Protein AF-A0A4P6P850-F1 (afdb_monomer_lite)

Foldseek 3Di:
DDDDPCPQVPPDCPHPVVVVVVQKFAFDDDDCLVVLLVVLVVLLVVLVVCVVVDDPVVNVVSVVVNVQSVVSNVCSVVSMDGPDDDDPHDVVSVVVRVVRTDPDDPPVCVVVVVVVVVVVVVVVVVVVVVVPD

Structure (mmCIF, N/CA/C/O backbone):
data_AF-A0A4P6P850-F1
#
_entry.id   AF-A0A4P6P850-F1
#
loop_
_atom_site.group_PDB
_atom_site.id
_atom_site.type_symbol
_atom_site.label_atom_id
_atom_site.label_alt_id
_atom_site.label_comp_id
_atom_site.label_asym_id
_atom_site.label_entity_id
_atom_site.label_seq_id
_atom_site.pdbx_PDB_ins_code
_atom_site.Cartn_x
_atom_site.Cartn_y
_atom_site.Cartn_z
_atom_site.occupancy
_atom_site.B_iso_or_equiv
_atom_site.auth_seq_id
_atom_site.auth_comp_id
_atom_site.auth_asym_id
_atom_site.auth_atom_id
_atom_site.pdbx_PDB_model_num
ATOM 1 N N . MET A 1 1 ? -41.613 9.657 -7.428 1.00 42.00 1 MET A N 1
ATOM 2 C CA . MET A 1 1 ? -41.382 10.687 -6.391 1.00 42.00 1 MET A CA 1
ATOM 3 C C . MET A 1 1 ? -39.910 11.075 -6.442 1.00 42.00 1 MET A C 1
ATOM 5 O O . MET A 1 1 ? -39.084 10.175 -6.444 1.00 42.00 1 MET A O 1
ATOM 9 N N . ARG A 1 2 ? -39.574 12.365 -6.587 1.00 49.09 2 ARG A N 1
ATOM 10 C CA . ARG A 1 2 ? -38.185 12.845 -6.467 1.00 49.09 2 ARG A CA 1
ATOM 11 C C . ARG A 1 2 ? -37.871 12.958 -4.979 1.00 49.09 2 ARG A C 1
ATOM 13 O O . ARG A 1 2 ? -38.475 13.786 -4.307 1.00 49.09 2 ARG A O 1
ATOM 20 N N . GLU A 1 3 ? -36.984 12.112 -4.478 1.00 50.78 3 GLU A N 1
ATOM 21 C CA . GLU A 1 3 ? -36.457 12.254 -3.120 1.00 50.78 3 GLU A CA 1
ATOM 22 C C . GLU A 1 3 ? -35.664 13.563 -3.005 1.00 50.78 3 GLU A C 1
ATOM 24 O O . GLU A 1 3 ? -35.031 14.013 -3.968 1.00 50.78 3 GLU A O 1
ATOM 29 N N . PHE A 1 4 ? -35.728 14.213 -1.840 1.00 53.56 4 PHE A N 1
ATOM 30 C CA . PHE A 1 4 ? -35.000 15.456 -1.606 1.00 53.56 4 PHE A CA 1
ATOM 31 C C . PHE A 1 4 ? -33.492 15.181 -1.651 1.00 53.56 4 PHE A C 1
ATOM 33 O O . PHE A 1 4 ? -32.987 14.321 -0.933 1.00 53.56 4 PHE A O 1
ATOM 40 N N . LYS A 1 5 ? -32.764 15.962 -2.461 1.00 52.31 5 LYS A N 1
ATOM 41 C CA . LYS A 1 5 ? -31.316 15.829 -2.732 1.00 52.31 5 LYS A CA 1
ATOM 42 C C . LYS A 1 5 ? -30.429 15.794 -1.471 1.00 52.31 5 LYS A C 1
ATOM 44 O O . LYS A 1 5 ? -29.300 15.324 -1.546 1.00 52.31 5 LYS A O 1
ATOM 49 N N . TYR A 1 6 ? -30.960 16.236 -0.329 1.00 51.44 6 TYR A N 1
ATOM 50 C CA . TYR A 1 6 ? -30.240 16.429 0.932 1.00 51.44 6 TYR A CA 1
ATOM 51 C C . TYR A 1 6 ? -30.871 15.705 2.135 1.00 51.44 6 TYR A C 1
ATOM 53 O O . TYR A 1 6 ? -30.441 15.889 3.269 1.00 51.44 6 TYR A O 1
ATOM 61 N N . GLN A 1 7 ? -31.867 14.835 1.928 1.00 47.88 7 GLN A N 1
ATOM 62 C CA . GLN A 1 7 ? -32.496 14.093 3.036 1.00 47.88 7 GLN A CA 1
ATOM 63 C C . GLN A 1 7 ? -31.518 13.129 3.741 1.00 47.88 7 GLN A C 1
ATOM 65 O O . GLN A 1 7 ? -31.713 12.782 4.905 1.00 47.88 7 GLN A O 1
ATOM 70 N N . ASN A 1 8 ? -30.430 12.767 3.053 1.00 47.25 8 ASN A N 1
ATOM 71 C CA . ASN A 1 8 ? -29.363 11.890 3.536 1.00 47.25 8 ASN A CA 1
ATOM 72 C C . ASN A 1 8 ? -28.210 12.626 4.249 1.00 47.25 8 ASN A C 1
ATOM 74 O O . ASN A 1 8 ? -27.264 11.968 4.674 1.00 47.25 8 ASN A O 1
ATOM 78 N N . GLU A 1 9 ? -28.258 13.960 4.358 1.00 46.59 9 GLU A N 1
ATOM 79 C CA . GLU A 1 9 ? -27.217 14.760 5.028 1.00 46.59 9 GLU A CA 1
ATOM 80 C C . GLU A 1 9 ? -27.498 14.987 6.515 1.00 46.59 9 GLU A C 1
ATOM 82 O O . GLU A 1 9 ? -26.577 15.258 7.284 1.00 46.59 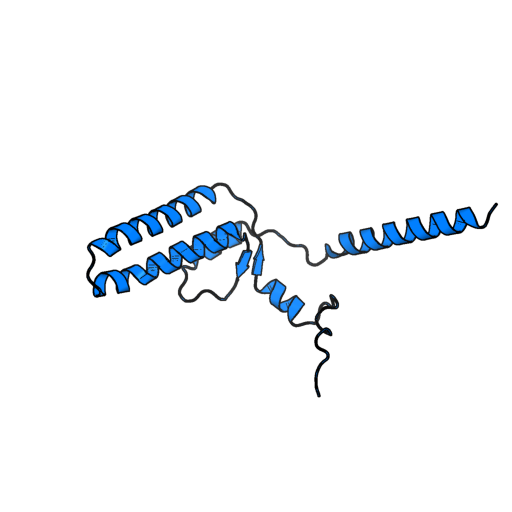9 GLU A O 1
ATOM 87 N N . SER A 1 10 ? -28.752 14.826 6.955 1.00 45.41 10 SER A N 1
ATOM 88 C CA . SER A 1 10 ? -29.033 14.787 8.390 1.00 45.41 10 SER A CA 1
ATOM 89 C C . SER A 1 10 ? -28.489 13.470 8.939 1.00 45.41 10 SER A C 1
ATOM 91 O O . SER A 1 10 ? -28.798 12.407 8.400 1.00 45.41 10 SER A O 1
ATOM 93 N N . GLY A 1 11 ? -27.646 13.536 9.974 1.00 49.31 11 GLY A N 1
ATOM 94 C CA . GLY A 1 11 ? -26.941 12.416 10.619 1.00 49.31 11 GLY A CA 1
ATOM 95 C C . GLY A 1 11 ? -27.845 11.388 11.315 1.00 49.31 11 GLY A C 1
ATOM 96 O O . GLY A 1 11 ? -27.561 10.935 12.419 1.00 49.31 11 GLY A O 1
ATOM 97 N N . SER A 1 12 ? -28.959 11.023 10.689 1.00 52.94 12 SER A N 1
ATOM 98 C CA . SER A 1 12 ? -29.846 9.949 11.088 1.00 52.94 12 SER A CA 1
ATOM 99 C C . SER A 1 12 ? -29.142 8.604 10.908 1.00 52.94 12 SER A C 1
ATOM 101 O O . SER A 1 12 ? -28.634 8.282 9.831 1.00 52.94 12 SER A O 1
ATOM 103 N N . LYS A 1 13 ? -29.179 7.773 11.958 1.00 52.34 13 LYS A N 1
ATOM 104 C CA . LYS A 1 13 ? -28.599 6.415 12.037 1.00 52.34 13 LYS A CA 1
ATOM 105 C C . LYS A 1 13 ? -29.211 5.397 11.048 1.00 52.34 13 LYS A C 1
ATOM 107 O O . LYS A 1 13 ? -29.029 4.195 11.215 1.00 52.34 13 LYS A O 1
ATOM 112 N N . LYS A 1 14 ? -29.992 5.843 10.056 1.00 48.03 14 LYS A N 1
ATOM 113 C CA . LYS A 1 14 ? -30.769 4.996 9.133 1.00 48.03 14 LYS A CA 1
ATOM 114 C C . LYS A 1 14 ? -30.576 5.309 7.638 1.00 48.03 14 LYS A C 1
ATOM 116 O O . LYS A 1 14 ? -31.234 4.679 6.819 1.00 48.03 14 LYS A O 1
ATOM 121 N N . GLY A 1 15 ? -29.695 6.241 7.261 1.00 51.44 15 GLY A N 1
ATOM 122 C CA . GLY A 1 15 ? -29.447 6.590 5.850 1.00 51.44 15 GLY A CA 1
ATOM 123 C C . GLY A 1 1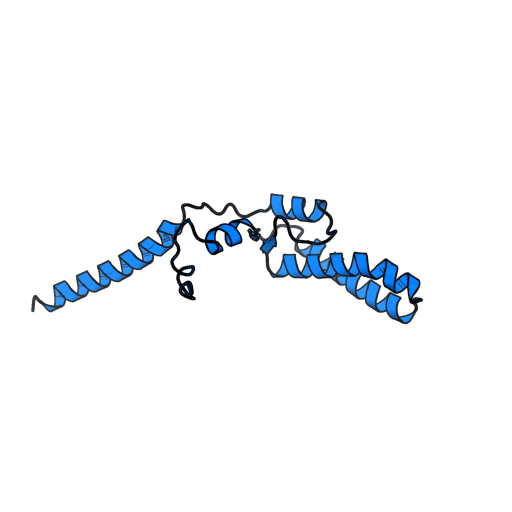5 ? -28.314 5.793 5.185 1.00 51.44 15 GLY A C 1
ATOM 124 O O . GLY A 1 15 ? -27.390 5.336 5.857 1.00 51.44 15 GLY A O 1
ATOM 125 N N . ASN A 1 16 ? -28.320 5.704 3.846 1.00 52.03 16 ASN A N 1
ATOM 126 C CA . ASN A 1 16 ? -27.241 5.088 3.046 1.00 52.03 16 ASN A CA 1
ATOM 127 C C . ASN A 1 16 ? -25.843 5.656 3.365 1.00 52.03 16 ASN A C 1
ATOM 129 O O . ASN A 1 16 ? -24.849 4.952 3.233 1.00 52.03 16 ASN A O 1
ATOM 133 N N . TRP A 1 17 ? -25.751 6.908 3.827 1.00 48.31 17 TRP A N 1
ATOM 134 C CA . TRP A 1 17 ? -24.488 7.534 4.234 1.00 48.31 17 TRP A CA 1
ATOM 135 C C . TRP A 1 17 ? -23.922 6.956 5.546 1.00 48.31 17 TRP A C 1
ATOM 137 O O . TRP A 1 17 ? -22.708 6.820 5.686 1.00 48.31 17 TRP A O 1
ATOM 147 N N . PHE A 1 18 ? -24.792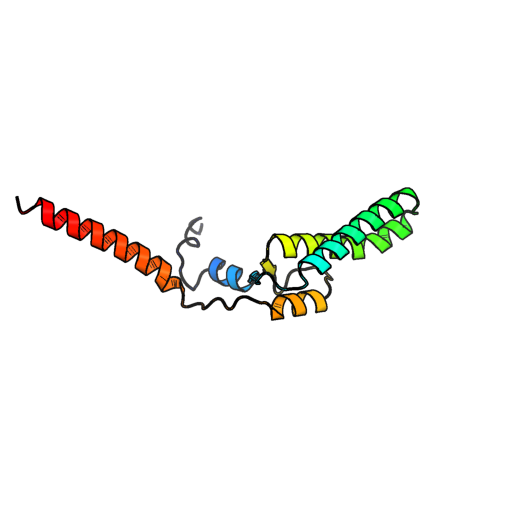 6.540 6.477 1.00 52.09 18 PHE A N 1
ATOM 148 C CA . PHE A 1 18 ? -24.402 5.834 7.704 1.00 52.09 18 PHE A CA 1
ATOM 149 C C . PHE A 1 18 ? -23.849 4.440 7.373 1.00 52.09 18 PHE A C 1
ATOM 151 O O . PHE A 1 18 ? -22.796 4.061 7.878 1.00 52.09 18 PHE A O 1
ATOM 158 N N . PHE A 1 19 ? -24.485 3.722 6.440 1.00 52.72 19 PHE A N 1
ATOM 159 C CA . PHE A 1 19 ? -23.988 2.435 5.935 1.00 52.72 19 PHE A CA 1
ATOM 160 C C . PHE A 1 19 ? -22.680 2.563 5.146 1.00 52.72 19 PHE A C 1
ATOM 162 O O . PHE A 1 19 ? -21.755 1.789 5.376 1.00 52.72 19 PHE A O 1
ATOM 169 N N . ASN A 1 20 ? -22.546 3.591 4.304 1.00 55.72 20 ASN A N 1
ATOM 170 C CA . ASN A 1 20 ? -21.316 3.857 3.553 1.00 55.72 20 ASN A CA 1
ATOM 171 C C . ASN A 1 20 ? -20.125 4.181 4.477 1.00 55.72 20 ASN A C 1
ATOM 173 O O . ASN A 1 20 ? -18.982 4.062 4.059 1.00 55.72 20 ASN A O 1
ATOM 177 N N . ARG A 1 21 ? -20.361 4.560 5.743 1.00 55.50 21 ARG A N 1
ATOM 178 C CA . ARG A 1 21 ? -19.306 4.753 6.751 1.00 55.50 21 ARG A CA 1
ATOM 179 C C . ARG A 1 21 ? -18.813 3.436 7.359 1.00 55.50 21 ARG A C 1
ATOM 181 O O . ARG A 1 21 ? -17.656 3.374 7.752 1.00 55.50 21 ARG A O 1
ATOM 188 N N . PHE A 1 22 ? -19.642 2.389 7.378 1.00 59.44 22 PHE A N 1
ATOM 189 C CA . PHE A 1 22 ? -19.229 1.033 7.766 1.00 59.44 22 PHE A CA 1
ATOM 190 C C . PHE A 1 22 ? -18.490 0.285 6.657 1.00 59.44 22 PHE A C 1
ATOM 192 O O . PHE A 1 22 ? -17.858 -0.729 6.936 1.00 59.44 22 PHE A O 1
ATOM 199 N N . ASP A 1 23 ? -18.534 0.774 5.416 1.00 69.44 23 ASP A N 1
ATOM 200 C CA . ASP A 1 23 ? -17.792 0.167 4.308 1.00 69.44 23 ASP A CA 1
ATOM 201 C C . ASP A 1 23 ? -16.288 0.452 4.359 1.00 69.44 23 ASP A C 1
ATOM 203 O O . ASP A 1 23 ? -15.512 -0.243 3.699 1.00 69.44 23 ASP A O 1
ATOM 207 N N . TYR A 1 24 ? -15.857 1.423 5.168 1.00 76.12 24 TYR A N 1
ATOM 208 C CA . TYR A 1 24 ? -14.461 1.819 5.312 1.00 76.12 24 TYR A CA 1
ATOM 209 C C . TYR A 1 24 ? -14.032 1.715 6.770 1.00 76.12 24 TYR A C 1
ATOM 211 O O . TYR A 1 24 ? -14.802 2.003 7.681 1.00 76.12 24 TYR A O 1
ATOM 219 N N . PHE A 1 25 ? -12.771 1.365 6.988 1.00 80.81 25 PHE A N 1
ATOM 220 C CA . PHE A 1 25 ? -12.120 1.510 8.277 1.00 80.81 25 PHE A CA 1
ATOM 221 C C . PHE A 1 25 ? -10.959 2.491 8.178 1.00 80.81 25 PHE A C 1
ATOM 223 O O . PHE A 1 25 ? -10.208 2.521 7.196 1.00 80.81 25 PHE A O 1
ATOM 230 N N . GLU A 1 26 ? -10.832 3.307 9.216 1.00 83.00 26 GLU A N 1
ATOM 231 C CA . GLU A 1 26 ? -9.661 4.137 9.459 1.00 83.00 26 GLU A CA 1
ATOM 232 C C . GLU A 1 26 ? -8.667 3.345 10.308 1.00 83.00 26 GLU A C 1
ATOM 234 O O . GLU A 1 26 ? -9.055 2.512 11.131 1.00 83.00 26 GLU A O 1
ATOM 239 N N . PHE A 1 27 ? -7.377 3.576 10.097 1.00 85.00 27 PHE A N 1
ATOM 240 C CA . PHE A 1 27 ? -6.316 2.908 10.846 1.00 85.00 27 PHE A CA 1
ATOM 241 C C . PHE A 1 27 ? -5.277 3.920 11.322 1.00 85.00 27 PHE A C 1
ATOM 243 O O . PHE A 1 27 ? -5.053 4.959 10.692 1.00 85.00 27 PHE A O 1
ATOM 250 N N . TYR A 1 28 ? -4.655 3.629 12.464 1.00 82.81 28 TYR A N 1
ATOM 251 C CA . TYR A 1 28 ? -3.592 4.471 13.004 1.00 82.81 28 TYR A CA 1
ATOM 252 C C . TYR A 1 28 ? -2.297 4.317 12.200 1.00 82.81 28 TYR A C 1
ATOM 254 O O . TYR A 1 28 ? -2.085 3.332 11.491 1.00 82.81 28 TYR A O 1
ATOM 262 N N . GLY A 1 29 ? -1.411 5.312 12.307 1.00 79.56 29 GLY A N 1
ATOM 263 C CA . GLY A 1 29 ? -0.032 5.136 11.855 1.00 79.56 29 GLY A CA 1
ATOM 264 C C . GLY A 1 29 ? 0.646 4.102 12.748 1.00 79.56 29 GLY A C 1
ATOM 265 O O . GLY A 1 29 ? 0.634 4.264 13.963 1.00 79.56 29 GLY A O 1
ATOM 266 N N . PHE A 1 30 ? 1.194 3.048 12.151 1.00 82.81 30 PHE A N 1
ATOM 267 C CA . PHE A 1 30 ? 1.858 1.960 12.867 1.00 82.81 30 PHE A CA 1
ATOM 268 C C . PHE A 1 30 ? 3.313 1.818 12.416 1.00 82.81 30 PHE A C 1
ATOM 270 O O . PHE A 1 30 ? 3.684 2.220 11.304 1.00 82.81 30 PHE A O 1
ATOM 277 N N . GLU A 1 31 ? 4.138 1.229 13.279 1.00 75.44 31 GLU A N 1
ATOM 278 C CA . GLU A 1 31 ? 5.532 0.915 12.972 1.00 75.44 31 GLU A CA 1
ATOM 279 C C . GLU A 1 31 ? 5.583 -0.125 11.841 1.00 75.44 31 GLU A C 1
ATOM 281 O O . GLU A 1 31 ? 5.064 -1.231 11.962 1.00 75.44 31 GLU A O 1
ATOM 286 N N . GLY A 1 32 ? 6.140 0.260 10.689 1.00 80.25 32 GLY A N 1
ATOM 287 C CA . GLY A 1 32 ? 6.124 -0.548 9.459 1.00 80.25 32 GLY A CA 1
ATOM 288 C C . GLY A 1 32 ? 5.259 0.019 8.327 1.00 80.25 32 GLY A C 1
ATOM 289 O O . GLY A 1 32 ? 5.396 -0.398 7.180 1.00 80.25 32 GLY A O 1
ATOM 290 N N . MET A 1 33 ? 4.447 1.050 8.576 1.00 83.81 33 MET A N 1
ATOM 291 C CA . MET A 1 33 ? 3.783 1.792 7.494 1.00 83.81 33 MET A CA 1
ATOM 292 C C . MET A 1 33 ? 4.807 2.366 6.502 1.00 83.81 33 MET A C 1
ATOM 294 O O . MET A 1 33 ? 4.642 2.237 5.288 1.00 83.81 33 MET A O 1
ATOM 298 N N . ALA A 1 34 ? 5.890 2.950 7.021 1.00 82.94 34 ALA A N 1
ATOM 299 C CA . ALA A 1 34 ? 6.955 3.533 6.209 1.00 82.94 34 ALA A CA 1
ATOM 300 C C . ALA A 1 34 ? 7.675 2.481 5.351 1.00 82.94 34 ALA A C 1
ATOM 302 O O . ALA A 1 34 ? 8.016 2.751 4.202 1.00 82.94 34 ALA A O 1
ATOM 303 N N . THR A 1 35 ? 7.857 1.258 5.863 1.00 87.81 35 THR A N 1
ATOM 304 C CA . THR A 1 35 ? 8.497 0.188 5.090 1.00 87.81 35 THR A CA 1
ATOM 305 C C . THR A 1 35 ? 7.583 -0.294 3.968 1.00 87.81 35 THR A C 1
ATOM 307 O O . THR A 1 35 ? 8.061 -0.473 2.851 1.00 87.81 35 THR A O 1
ATOM 310 N N . MET A 1 36 ? 6.270 -0.426 4.191 1.00 87.25 36 MET A N 1
ATOM 311 C CA . MET A 1 36 ? 5.311 -0.757 3.123 1.00 87.25 36 MET A CA 1
ATOM 312 C C . MET A 1 36 ? 5.236 0.340 2.049 1.00 87.25 36 MET A C 1
ATOM 314 O O . MET A 1 36 ? 5.198 0.041 0.852 1.00 87.25 36 MET A O 1
ATOM 318 N N . GLN A 1 37 ? 5.266 1.612 2.455 1.00 88.62 37 GLN A N 1
ATOM 319 C CA . GLN A 1 37 ? 5.353 2.743 1.526 1.00 88.62 37 GLN A CA 1
ATOM 320 C C . GLN A 1 37 ? 6.643 2.682 0.704 1.00 88.62 37 GLN A C 1
ATOM 322 O O . GLN A 1 37 ? 6.598 2.765 -0.518 1.00 88.62 37 GLN A O 1
ATOM 327 N N . PHE A 1 38 ? 7.783 2.443 1.346 1.00 90.25 38 PHE A N 1
ATOM 328 C CA . PHE A 1 38 ? 9.065 2.336 0.658 1.00 90.25 38 PHE A CA 1
ATOM 329 C C . PHE A 1 38 ? 9.092 1.183 -0.356 1.00 90.25 38 PHE A C 1
ATOM 331 O O . PHE A 1 38 ? 9.475 1.387 -1.506 1.00 90.25 38 PHE A O 1
ATOM 338 N N . HIS A 1 39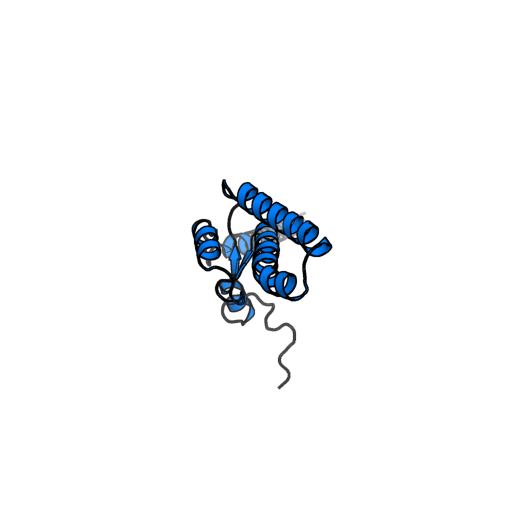 ? 8.602 -0.003 0.020 1.00 89.69 39 HIS A N 1
ATOM 339 C CA . HIS A 1 39 ? 8.503 -1.141 -0.899 1.00 89.69 39 HIS A CA 1
ATOM 340 C C . HIS A 1 39 ? 7.583 -0.843 -2.088 1.00 89.69 39 HIS A C 1
ATOM 342 O O . HIS A 1 39 ? 7.931 -1.169 -3.220 1.00 89.69 39 HIS A O 1
ATOM 348 N N . SER A 1 40 ? 6.429 -0.207 -1.860 1.00 90.19 40 SER A N 1
ATOM 349 C CA . SER A 1 40 ? 5.518 0.155 -2.957 1.00 90.19 40 SER A CA 1
ATOM 350 C C . SER A 1 40 ? 6.127 1.192 -3.907 1.00 90.19 40 SER A C 1
ATOM 352 O O . SER A 1 40 ? 5.996 1.038 -5.119 1.00 90.19 40 SER A O 1
ATOM 354 N N . VAL A 1 41 ? 6.874 2.178 -3.398 1.00 92.56 41 VAL A N 1
ATOM 355 C CA . VAL A 1 41 ? 7.627 3.133 -4.232 1.00 92.56 41 VAL A CA 1
ATOM 356 C C . VAL A 1 41 ? 8.704 2.425 -5.052 1.00 92.56 41 VAL A C 1
ATOM 358 O O . VAL A 1 41 ? 8.773 2.635 -6.262 1.00 92.56 41 VAL A O 1
ATOM 361 N N . ILE A 1 42 ? 9.510 1.558 -4.430 1.00 93.25 42 ILE A N 1
ATOM 362 C CA . ILE A 1 42 ? 10.541 0.783 -5.137 1.00 93.25 42 ILE A CA 1
ATOM 363 C C . ILE A 1 42 ? 9.918 -0.052 -6.250 1.00 93.25 42 ILE A C 1
ATOM 365 O O . ILE A 1 42 ? 10.439 -0.058 -7.360 1.00 93.25 42 ILE A O 1
ATOM 369 N N . MET A 1 43 ? 8.794 -0.720 -5.984 1.00 91.44 43 MET A N 1
ATOM 370 C CA . MET A 1 43 ? 8.093 -1.518 -6.991 1.00 91.44 43 MET A CA 1
ATOM 371 C C . MET A 1 43 ? 7.625 -0.671 -8.178 1.00 91.44 43 MET A C 1
ATOM 373 O O . MET A 1 43 ? 7.780 -1.096 -9.322 1.00 91.44 43 MET A O 1
ATOM 377 N N . CYS A 1 44 ? 7.110 0.538 -7.936 1.00 91.75 44 CYS A N 1
ATOM 378 C CA . CYS A 1 44 ? 6.744 1.464 -9.009 1.00 91.75 44 CYS A CA 1
ATOM 379 C C . CYS A 1 44 ? 7.968 1.914 -9.823 1.00 91.75 44 CYS A C 1
ATOM 381 O O . CYS A 1 44 ? 7.912 1.923 -11.050 1.00 91.75 44 CYS A O 1
ATOM 383 N N . ILE A 1 45 ? 9.084 2.249 -9.169 1.00 91.88 45 ILE A N 1
ATOM 384 C CA . ILE A 1 45 ? 10.324 2.648 -9.856 1.00 91.88 45 ILE A CA 1
ATOM 385 C C . ILE A 1 45 ? 10.882 1.483 -10.681 1.00 91.88 45 ILE A C 1
ATOM 387 O O . ILE A 1 45 ? 11.215 1.661 -11.851 1.00 91.88 45 ILE A O 1
ATOM 391 N N . ALA A 1 46 ? 10.938 0.283 -10.104 1.00 90.69 46 ALA A N 1
ATOM 392 C CA . ALA A 1 46 ? 11.382 -0.921 -10.794 1.00 90.69 46 ALA A CA 1
ATOM 393 C C . ALA A 1 46 ? 10.515 -1.211 -12.027 1.00 90.69 46 ALA A C 1
ATOM 395 O O . ALA A 1 46 ? 11.049 -1.506 -13.092 1.00 90.69 46 ALA A O 1
ATOM 396 N N . TYR A 1 47 ? 9.193 -1.051 -11.914 1.00 89.62 47 TYR A N 1
ATOM 397 C CA . TYR A 1 47 ? 8.286 -1.181 -13.051 1.00 89.62 47 TYR A CA 1
ATOM 398 C C . TYR A 1 47 ? 8.612 -0.180 -14.168 1.00 89.62 47 TYR A C 1
ATOM 400 O O . TYR A 1 47 ? 8.713 -0.580 -15.325 1.00 89.62 47 TYR A O 1
ATOM 408 N N . MET A 1 48 ? 8.843 1.094 -13.833 1.00 89.06 48 MET A N 1
ATOM 409 C CA . MET A 1 48 ? 9.202 2.126 -14.816 1.00 89.06 48 MET A CA 1
ATOM 410 C C . MET A 1 48 ? 10.519 1.814 -15.539 1.00 89.06 48 MET A C 1
ATOM 412 O O . MET A 1 48 ? 10.619 2.032 -16.743 1.00 89.06 48 MET A O 1
ATOM 416 N N . LEU A 1 49 ? 11.512 1.271 -14.827 1.00 89.94 49 LEU A N 1
ATOM 417 C CA . LEU A 1 49 ? 12.784 0.853 -15.424 1.00 89.94 49 LEU A CA 1
ATOM 418 C C . LEU A 1 49 ? 12.609 -0.336 -16.373 1.00 89.94 49 LEU A C 1
ATOM 420 O O . LEU A 1 49 ? 13.194 -0.352 -17.453 1.00 89.94 49 LEU A O 1
ATOM 424 N N . VAL A 1 50 ? 11.787 -1.317 -15.993 1.00 87.88 50 VAL A N 1
ATOM 425 C CA . VAL A 1 50 ? 11.501 -2.493 -16.825 1.00 87.88 50 VAL A CA 1
ATOM 426 C C . VAL A 1 50 ? 10.717 -2.103 -18.076 1.00 87.88 50 VAL A C 1
ATOM 428 O O . VAL A 1 50 ? 10.982 -2.644 -19.144 1.00 87.88 50 VAL A O 1
ATOM 431 N N . LEU A 1 51 ? 9.813 -1.125 -17.985 1.00 87.19 51 LEU A N 1
ATOM 432 C CA . LEU A 1 51 ? 8.976 -0.684 -19.104 1.00 87.19 51 LEU A CA 1
ATOM 433 C C . LEU A 1 51 ? 9.785 -0.165 -20.303 1.00 87.19 51 LEU A C 1
ATOM 435 O O . LEU A 1 51 ? 9.328 -0.276 -21.435 1.00 87.19 51 LEU A O 1
ATOM 439 N N . ALA A 1 52 ? 10.996 0.349 -20.067 1.00 84.81 52 ALA A N 1
ATOM 440 C CA . ALA A 1 52 ? 11.899 0.804 -21.124 1.00 84.81 52 ALA A CA 1
ATOM 441 C C . ALA A 1 52 ? 12.503 -0.341 -21.963 1.00 84.81 52 ALA A C 1
ATOM 443 O O . ALA A 1 52 ? 12.922 -0.105 -23.093 1.00 84.81 52 ALA A O 1
ATOM 444 N N . TYR A 1 53 ? 12.546 -1.564 -21.426 1.00 87.06 53 TYR A N 1
ATOM 445 C CA . TYR A 1 53 ? 13.202 -2.722 -22.049 1.00 87.06 53 TYR A CA 1
ATOM 446 C C . TYR A 1 53 ? 12.262 -3.917 -22.261 1.00 87.06 53 TYR A C 1
ATOM 448 O O . TYR A 1 53 ? 12.695 -4.961 -22.741 1.00 87.06 53 TYR A O 1
ATOM 456 N N . ALA A 1 54 ? 10.997 -3.798 -21.862 1.00 85.88 54 ALA A N 1
ATOM 457 C CA . ALA A 1 54 ? 10.064 -4.912 -21.811 1.00 85.88 54 ALA A CA 1
ATOM 458 C C . ALA A 1 54 ? 9.197 -5.033 -23.065 1.00 85.88 54 ALA A C 1
ATOM 460 O O . ALA A 1 54 ? 8.664 -4.051 -23.580 1.00 85.88 54 ALA A O 1
ATOM 461 N N . ASP A 1 55 ? 8.952 -6.278 -23.465 1.00 87.62 55 ASP A N 1
ATOM 462 C CA . ASP A 1 55 ? 7.922 -6.615 -24.440 1.00 87.62 55 ASP A CA 1
ATOM 463 C C . ASP A 1 55 ? 6.510 -6.375 -23.887 1.00 87.62 55 ASP A C 1
ATOM 465 O O . ASP A 1 55 ? 6.247 -6.509 -22.687 1.00 87.62 55 ASP A O 1
ATOM 469 N N . ILE A 1 56 ? 5.556 -6.123 -24.789 1.00 86.81 56 ILE A N 1
ATOM 470 C CA . ILE A 1 56 ? 4.136 -5.877 -24.470 1.00 86.81 56 ILE A CA 1
ATOM 471 C C . ILE A 1 56 ? 3.525 -6.958 -23.561 1.00 86.81 56 ILE A C 1
ATOM 473 O O . ILE A 1 56 ? 2.749 -6.645 -22.657 1.00 86.81 56 ILE A O 1
ATOM 477 N N . TRP A 1 57 ? 3.902 -8.225 -23.753 1.00 88.62 57 TRP A N 1
ATOM 478 C CA . TRP A 1 57 ? 3.417 -9.341 -22.935 1.00 88.62 57 TRP A CA 1
ATOM 479 C C . TRP A 1 57 ? 3.914 -9.272 -21.491 1.00 88.62 57 TRP A C 1
ATOM 481 O O . TRP A 1 57 ? 3.161 -9.541 -20.553 1.00 88.62 57 TRP A O 1
ATOM 491 N N . LEU A 1 58 ? 5.172 -8.875 -21.308 1.00 86.88 58 LEU A N 1
ATOM 492 C CA . LEU A 1 58 ? 5.797 -8.751 -19.998 1.00 86.88 58 LEU A CA 1
ATOM 493 C C . LEU A 1 58 ? 5.227 -7.544 -19.242 1.00 86.88 58 LEU A C 1
ATOM 495 O O . LEU A 1 58 ? 4.922 -7.647 -18.054 1.00 86.88 58 LEU A O 1
ATOM 499 N N . VAL A 1 59 ? 4.974 -6.438 -19.948 1.00 86.19 59 VAL A N 1
ATOM 500 C CA . VAL A 1 59 ? 4.285 -5.256 -19.403 1.00 86.19 59 VAL A CA 1
ATOM 501 C C . VAL A 1 59 ? 2.878 -5.607 -18.910 1.00 86.19 59 VAL A C 1
ATOM 503 O O . VAL A 1 59 ? 2.498 -5.187 -17.814 1.00 86.19 59 VAL A O 1
ATOM 506 N N . LEU A 1 60 ? 2.120 -6.405 -19.672 1.00 88.12 60 LEU A N 1
ATOM 507 C CA . LEU A 1 60 ? 0.772 -6.833 -19.289 1.00 88.12 60 LEU A CA 1
ATOM 508 C C . LEU A 1 60 ? 0.786 -7.714 -18.030 1.00 88.12 60 LEU A C 1
ATOM 510 O O . LEU A 1 60 ? -0.041 -7.527 -17.138 1.00 88.12 60 LEU A O 1
ATOM 514 N N . LEU A 1 61 ? 1.755 -8.627 -17.923 1.00 88.38 61 LEU A N 1
ATOM 515 C CA . LEU A 1 61 ? 1.939 -9.464 -16.734 1.00 88.38 61 LEU A CA 1
ATOM 516 C C . LEU A 1 61 ? 2.275 -8.621 -15.491 1.00 88.38 61 LEU A C 1
ATOM 518 O O . LEU A 1 61 ? 1.754 -8.862 -14.401 1.00 88.38 61 LEU A O 1
ATOM 522 N N . LEU A 1 62 ? 3.121 -7.604 -15.657 1.00 88.69 62 LEU A N 1
ATOM 523 C CA . LEU A 1 62 ? 3.558 -6.708 -14.583 1.00 88.69 62 LEU A CA 1
ATOM 524 C C . LEU A 1 62 ? 2.533 -5.618 -14.228 1.00 88.69 62 LEU A C 1
ATOM 526 O O . LEU A 1 62 ? 2.689 -4.936 -13.213 1.00 88.69 62 LEU A O 1
ATOM 530 N N . LEU A 1 63 ? 1.459 -5.469 -15.003 1.00 89.25 63 LEU A N 1
ATOM 531 C CA . LEU A 1 63 ? 0.390 -4.512 -14.716 1.00 89.25 63 LEU A CA 1
ATOM 532 C C . LEU A 1 63 ? -0.298 -4.819 -13.375 1.00 89.25 63 LEU A C 1
ATOM 534 O O . LEU A 1 63 ? -0.664 -3.914 -12.625 1.00 89.25 63 LEU A O 1
ATOM 538 N N . TRP A 1 64 ? -0.437 -6.108 -13.056 1.00 90.31 64 TRP A N 1
ATOM 539 C CA . TRP A 1 64 ? -1.042 -6.580 -11.815 1.00 90.31 64 TRP A CA 1
ATOM 540 C C . TRP A 1 64 ? -0.269 -6.145 -10.549 1.00 90.31 64 TRP A C 1
ATOM 542 O O . TRP A 1 64 ? -0.862 -5.490 -9.686 1.00 90.31 64 TRP A O 1
ATOM 552 N N . PRO A 1 65 ? 1.038 -6.447 -10.393 1.00 89.69 65 PRO A N 1
ATOM 553 C CA . PRO A 1 65 ? 1.799 -5.992 -9.230 1.00 89.69 65 PRO A CA 1
ATOM 554 C C . PRO A 1 65 ? 1.915 -4.464 -9.150 1.00 89.69 65 PRO A C 1
ATOM 556 O O . PRO A 1 65 ? 1.906 -3.932 -8.039 1.00 89.69 65 PRO A O 1
ATOM 559 N N . LEU A 1 66 ? 1.949 -3.750 -10.283 1.00 91.38 66 LEU A N 1
ATOM 560 C CA . LEU A 1 66 ? 1.891 -2.285 -10.289 1.00 91.38 66 LEU A CA 1
ATOM 561 C C . LEU A 1 66 ? 0.571 -1.773 -9.701 1.00 91.38 66 LEU A C 1
ATOM 563 O O . LEU A 1 66 ? 0.587 -0.898 -8.836 1.00 91.38 66 LEU A O 1
ATOM 567 N N . TYR A 1 67 ? -0.563 -2.332 -10.137 1.00 91.62 67 TYR A N 1
ATOM 568 C CA . TYR A 1 67 ? -1.877 -1.995 -9.587 1.00 91.62 67 TYR A CA 1
ATOM 569 C C . TYR A 1 67 ? -1.892 -2.171 -8.068 1.00 91.62 67 TYR A C 1
ATOM 571 O O . TYR A 1 67 ? -2.294 -1.258 -7.344 1.00 91.62 67 TYR A O 1
ATOM 579 N N . VAL A 1 68 ? -1.397 -3.312 -7.576 1.00 91.44 68 VAL A N 1
ATOM 580 C CA . VAL A 1 68 ? -1.311 -3.568 -6.135 1.00 91.44 68 VAL A CA 1
ATOM 581 C C . VAL A 1 68 ? -0.452 -2.506 -5.453 1.00 91.44 68 VAL A C 1
ATOM 583 O O . VAL A 1 68 ? -0.929 -1.920 -4.487 1.00 91.44 68 VAL A O 1
ATOM 586 N N . ALA A 1 69 ? 0.748 -2.213 -5.969 1.00 91.06 69 ALA A N 1
ATOM 587 C CA . ALA A 1 69 ? 1.674 -1.236 -5.395 1.00 91.06 69 ALA A CA 1
ATOM 588 C C . ALA A 1 69 ? 1.057 0.169 -5.286 1.00 91.06 69 ALA A C 1
ATOM 590 O O . ALA A 1 69 ? 1.058 0.757 -4.199 1.00 91.06 69 ALA A O 1
ATOM 591 N N . VAL A 1 70 ? 0.461 0.670 -6.372 1.00 90.94 70 VAL A N 1
ATOM 592 C CA . VAL A 1 70 ? -0.188 1.989 -6.422 1.00 90.94 70 VAL A CA 1
ATOM 593 C C . VAL A 1 70 ? -1.359 2.058 -5.446 1.00 90.94 70 VAL A C 1
ATOM 595 O O . VAL A 1 70 ? -1.467 3.016 -4.681 1.00 90.94 70 VAL A O 1
ATOM 598 N N . VAL A 1 71 ? -2.206 1.025 -5.414 1.00 90.75 71 VAL A N 1
ATOM 599 C CA . VAL A 1 71 ? -3.328 0.967 -4.471 1.00 90.75 71 VAL A CA 1
ATOM 600 C C . VAL A 1 71 ? -2.819 0.935 -3.033 1.00 90.75 71 VAL A C 1
ATOM 602 O O . VAL A 1 71 ? -3.311 1.714 -2.225 1.00 90.75 71 VAL A O 1
ATOM 605 N N . THR A 1 72 ? -1.809 0.125 -2.689 1.00 88.81 72 THR A N 1
ATOM 606 C CA . THR A 1 72 ? -1.228 0.157 -1.331 1.00 88.81 72 THR A CA 1
ATOM 607 C C . THR A 1 72 ? -0.779 1.557 -0.941 1.00 88.81 72 THR A C 1
ATOM 609 O O . THR A 1 72 ? -1.073 2.001 0.165 1.00 88.81 72 THR A O 1
ATOM 612 N N . LEU A 1 73 ? -0.094 2.260 -1.840 1.00 90.62 73 LEU A N 1
ATOM 613 C CA . LEU A 1 73 ? 0.450 3.582 -1.560 1.00 90.62 73 LEU A CA 1
ATOM 614 C C . LEU A 1 73 ? -0.672 4.604 -1.334 1.00 90.62 73 LEU A C 1
ATOM 616 O O . LEU A 1 73 ? -0.642 5.344 -0.349 1.00 90.62 73 LEU A O 1
ATOM 620 N N . PHE A 1 74 ? -1.709 4.562 -2.172 1.00 89.50 74 PHE A N 1
ATOM 621 C CA . PHE A 1 74 ? -2.906 5.386 -2.022 1.00 89.50 74 PHE A CA 1
ATOM 622 C C . PHE A 1 74 ? -3.616 5.137 -0.682 1.00 89.50 74 PHE A C 1
ATOM 624 O O . PHE A 1 74 ? -3.940 6.080 0.040 1.00 89.50 74 PHE A O 1
ATOM 631 N N . LEU A 1 75 ? -3.800 3.870 -0.298 1.00 88.19 75 LEU A N 1
ATOM 632 C CA . LEU A 1 75 ? -4.445 3.510 0.968 1.00 88.19 75 LEU A CA 1
ATOM 633 C C . LEU A 1 75 ? -3.643 3.963 2.184 1.00 88.19 75 LEU A C 1
ATOM 635 O O . LEU A 1 75 ? -4.219 4.464 3.149 1.00 88.19 75 LEU A O 1
ATOM 639 N N . LEU A 1 76 ? -2.318 3.820 2.137 1.00 86.50 76 LEU A N 1
ATOM 640 C CA . LEU A 1 76 ? -1.432 4.235 3.224 1.00 86.50 76 LEU A CA 1
ATOM 641 C C . LEU A 1 76 ? -1.408 5.761 3.386 1.00 86.50 76 LEU A C 1
ATOM 643 O O . LEU A 1 76 ? -1.349 6.240 4.516 1.00 86.50 76 LEU A O 1
ATOM 647 N N . GLN A 1 77 ? -1.492 6.524 2.291 1.00 86.31 77 GLN A N 1
ATOM 648 C CA . GLN A 1 77 ? -1.602 7.986 2.339 1.00 86.31 77 GLN A CA 1
ATOM 649 C C . GLN A 1 77 ? -2.953 8.443 2.890 1.00 86.31 77 GLN A C 1
ATOM 651 O O . GLN A 1 77 ? -3.006 9.316 3.755 1.00 86.31 77 GLN A O 1
ATOM 656 N N . GLN A 1 78 ? -4.045 7.839 2.416 1.00 85.75 78 GLN A N 1
ATOM 657 C CA . GLN A 1 78 ? -5.391 8.228 2.827 1.00 85.75 78 GLN A CA 1
ATOM 658 C C . GLN A 1 78 ? -5.736 7.757 4.249 1.00 85.75 78 GLN A C 1
ATOM 660 O O . GLN A 1 78 ? -6.668 8.284 4.855 1.00 85.75 78 GLN A O 1
ATOM 665 N N . LYS A 1 79 ? -5.007 6.760 4.778 1.00 84.12 79 LYS A N 1
ATOM 666 C CA . LYS A 1 79 ? -5.265 6.090 6.069 1.00 84.12 79 LYS A CA 1
ATOM 667 C C . LYS A 1 79 ? -6.700 5.565 6.209 1.00 84.12 79 LYS A C 1
ATOM 669 O O . LYS A 1 79 ? -7.240 5.439 7.307 1.00 84.12 79 LYS A O 1
ATOM 674 N N . ARG A 1 80 ? -7.321 5.265 5.067 1.00 83.62 80 ARG A N 1
ATOM 675 C CA . ARG A 1 80 ? -8.701 4.797 4.918 1.00 83.62 80 ARG A CA 1
ATOM 676 C C . ARG A 1 80 ? -8.704 3.603 3.990 1.00 83.62 80 ARG A C 1
ATOM 678 O O . ARG A 1 80 ? -8.097 3.655 2.925 1.00 83.62 80 ARG A O 1
ATOM 685 N N . CYS A 1 81 ? -9.389 2.535 4.378 1.00 84.62 81 CYS A N 1
ATOM 686 C CA . CYS A 1 81 ? -9.446 1.311 3.592 1.00 84.62 81 CYS A CA 1
ATOM 687 C C . CYS A 1 81 ? -10.871 0.749 3.547 1.00 84.62 81 CYS A C 1
ATOM 689 O O . CYS A 1 81 ? -11.529 0.662 4.576 1.00 84.62 81 CYS A O 1
ATOM 691 N N . LYS A 1 82 ? -11.354 0.353 2.363 1.00 82.62 82 LYS A N 1
ATOM 692 C CA . LYS A 1 82 ? -12.621 -0.369 2.188 1.00 82.62 82 LYS A CA 1
ATOM 693 C C . LYS A 1 82 ? -12.533 -1.798 2.724 1.00 82.62 82 LYS A C 1
ATOM 695 O O . LYS A 1 82 ? -11.561 -2.502 2.455 1.00 82.62 82 LYS A O 1
ATOM 700 N N . TYR A 1 83 ? -13.589 -2.282 3.374 1.00 72.19 83 TYR A N 1
ATOM 701 C CA . TYR A 1 83 ? -13.703 -3.686 3.782 1.00 72.19 83 TYR A CA 1
ATOM 702 C C . TYR A 1 83 ? -13.888 -4.639 2.597 1.00 72.19 83 TYR A C 1
ATOM 704 O O . TYR A 1 83 ? -13.330 -5.738 2.591 1.00 72.19 83 TYR A O 1
ATOM 712 N N . ARG A 1 84 ? -14.686 -4.239 1.600 1.00 68.12 84 ARG A N 1
ATOM 713 C CA . ARG A 1 84 ? -14.984 -5.015 0.387 1.00 68.12 84 ARG A CA 1
ATOM 714 C C . ARG A 1 84 ? -15.094 -4.048 -0.790 1.00 68.12 84 ARG A C 1
ATOM 716 O O . ARG A 1 84 ? -16.033 -3.270 -0.860 1.00 68.12 84 ARG A O 1
ATOM 723 N N . GLY A 1 85 ? -14.116 -4.053 -1.695 1.00 69.94 85 GLY A N 1
ATOM 724 C CA . GLY A 1 85 ? -14.151 -3.128 -2.836 1.00 69.94 85 GLY A CA 1
ATOM 725 C C . GLY A 1 85 ? -12.908 -3.069 -3.716 1.00 69.94 85 GLY A C 1
ATOM 726 O O . GLY A 1 85 ? -12.945 -2.405 -4.747 1.00 69.94 85 GLY A O 1
ATOM 727 N N . TYR A 1 86 ? -11.821 -3.749 -3.350 1.00 79.62 86 TYR A N 1
ATOM 728 C CA . TYR A 1 86 ? -10.646 -3.837 -4.214 1.00 79.62 86 TYR A CA 1
ATOM 729 C C . TYR A 1 86 ? -10.734 -5.069 -5.106 1.00 79.62 86 TYR A C 1
ATOM 731 O O . TYR A 1 86 ? -10.936 -6.186 -4.624 1.00 79.62 86 TYR A O 1
ATOM 739 N N . PHE A 1 87 ? -10.575 -4.864 -6.408 1.00 78.25 87 PHE A N 1
ATOM 740 C CA . PHE A 1 87 ? -10.583 -5.935 -7.393 1.00 78.25 87 PHE A CA 1
ATOM 741 C C . PHE A 1 87 ? -9.250 -6.697 -7.329 1.00 78.25 87 PHE A C 1
ATOM 743 O O . PHE A 1 87 ? -8.195 -6.085 -7.439 1.00 78.25 87 PHE A O 1
ATOM 750 N N . LEU A 1 88 ? -9.298 -8.012 -7.072 1.00 81.94 88 LEU A N 1
ATOM 751 C CA . LEU A 1 88 ? -8.157 -8.942 -6.928 1.00 81.94 88 LEU A CA 1
ATOM 752 C C . LEU A 1 88 ? -7.053 -8.582 -5.891 1.00 81.94 88 LEU A C 1
ATOM 754 O O . LEU A 1 88 ? -6.067 -9.303 -5.772 1.00 81.94 88 LEU A O 1
ATOM 758 N N . PHE A 1 89 ? -7.191 -7.528 -5.088 1.00 85.38 89 PHE A N 1
ATOM 759 C CA . PHE A 1 89 ? -6.148 -7.101 -4.143 1.00 85.38 89 PHE A CA 1
ATOM 760 C C . PHE A 1 89 ? -5.833 -8.153 -3.051 1.00 85.38 89 PHE A C 1
ATOM 762 O O . PHE A 1 89 ? -6.746 -8.813 -2.537 1.00 85.38 89 PHE A O 1
ATOM 769 N N . PRO A 1 90 ? -4.558 -8.314 -2.638 1.00 85.50 90 PRO A N 1
ATOM 770 C CA . PRO A 1 90 ? -4.165 -9.326 -1.662 1.00 85.50 90 PRO A CA 1
ATOM 771 C C . PRO A 1 90 ? -4.818 -9.111 -0.289 1.00 85.50 90 PRO A C 1
ATOM 773 O O . PRO A 1 90 ? -4.578 -8.124 0.409 1.00 85.50 90 PRO A O 1
ATOM 776 N N . LYS A 1 91 ? -5.581 -10.117 0.155 1.00 85.81 91 LYS A N 1
ATOM 777 C CA . LYS A 1 91 ? -6.294 -10.110 1.446 1.00 85.81 91 LYS A CA 1
ATOM 778 C C . LYS A 1 91 ? -5.364 -9.966 2.656 1.00 85.81 91 LYS A C 1
ATOM 780 O O . LYS A 1 91 ? -5.782 -9.411 3.666 1.00 85.81 91 LYS A O 1
ATOM 785 N N . ARG A 1 92 ? -4.111 -10.427 2.549 1.00 85.31 92 ARG A N 1
ATOM 786 C CA . ARG A 1 92 ? -3.105 -10.340 3.625 1.00 85.31 92 ARG A CA 1
ATOM 787 C C . ARG A 1 92 ? -2.815 -8.892 4.019 1.00 85.31 92 ARG A C 1
ATOM 789 O O . ARG A 1 92 ? -2.803 -8.581 5.201 1.00 85.31 92 ARG A O 1
ATOM 796 N N . ILE A 1 93 ? -2.670 -8.001 3.034 1.00 84.94 93 ILE A N 1
ATOM 797 C CA . ILE A 1 93 ? -2.411 -6.577 3.286 1.00 84.94 93 ILE A CA 1
ATOM 798 C C . ILE A 1 93 ? -3.604 -5.948 4.013 1.00 84.94 93 ILE A C 1
ATOM 800 O O . ILE A 1 93 ? -3.428 -5.238 4.998 1.00 84.94 93 ILE A O 1
ATOM 804 N N . ILE A 1 94 ? -4.827 -6.268 3.580 1.00 86.31 94 ILE A N 1
ATOM 805 C CA . ILE A 1 94 ? -6.050 -5.777 4.229 1.00 86.31 94 ILE A CA 1
ATOM 806 C C . ILE A 1 94 ? -6.135 -6.274 5.677 1.00 86.31 94 ILE A C 1
ATOM 808 O O . ILE A 1 94 ? -6.488 -5.498 6.557 1.00 86.31 94 ILE A O 1
ATOM 812 N N . GLN A 1 95 ? -5.790 -7.537 5.945 1.00 85.19 95 GLN A N 1
ATOM 813 C CA . GLN A 1 95 ? -5.769 -8.090 7.303 1.00 85.19 95 GLN A CA 1
ATOM 814 C C . GLN A 1 95 ? -4.748 -7.379 8.200 1.00 85.19 95 GLN A C 1
ATOM 816 O O . GLN A 1 95 ? -5.093 -7.024 9.325 1.00 85.19 95 GLN A O 1
ATOM 821 N N . SER A 1 96 ? -3.539 -7.104 7.701 1.00 85.06 96 SER A N 1
ATOM 822 C CA . SER A 1 96 ? -2.524 -6.339 8.441 1.00 85.06 96 SER A CA 1
ATOM 823 C C . SER A 1 96 ? -2.981 -4.914 8.759 1.00 85.06 96 SER A C 1
ATOM 825 O O . SER A 1 96 ? -2.781 -4.438 9.874 1.00 85.06 96 SER A O 1
ATOM 827 N N . LEU A 1 97 ? -3.637 -4.241 7.808 1.00 84.94 97 LEU A N 1
ATOM 828 C CA . LEU A 1 97 ? -4.209 -2.910 8.033 1.00 84.94 97 LEU A CA 1
ATOM 829 C C . LEU A 1 97 ? -5.374 -2.960 9.028 1.00 84.94 97 LEU A C 1
ATOM 831 O O . LEU A 1 97 ? -5.487 -2.095 9.891 1.00 84.94 97 LEU A O 1
ATOM 835 N N . LYS A 1 98 ? -6.219 -3.991 8.940 1.00 84.62 98 LYS A N 1
ATOM 836 C CA . LYS A 1 98 ? -7.357 -4.195 9.840 1.00 84.62 98 LYS A CA 1
ATOM 837 C C . LYS A 1 98 ? -6.916 -4.476 11.280 1.00 84.62 98 LYS A C 1
ATOM 839 O O . LYS A 1 98 ? -7.617 -4.079 12.199 1.00 84.62 98 LYS A O 1
ATOM 844 N N . ALA A 1 99 ? -5.760 -5.105 11.490 1.00 85.12 99 ALA A N 1
ATOM 845 C CA . ALA A 1 99 ? -5.198 -5.296 12.830 1.00 85.12 99 ALA A CA 1
ATOM 846 C C . ALA A 1 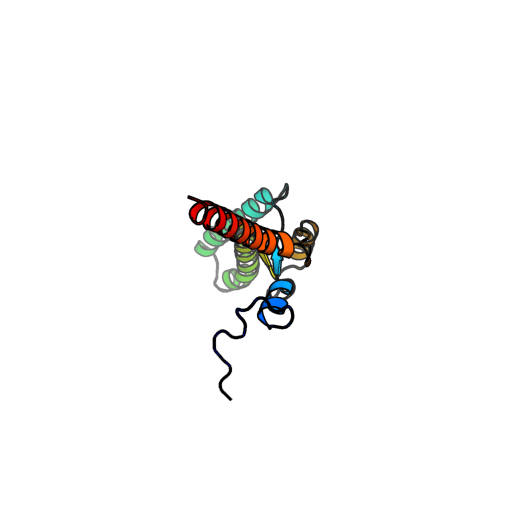99 ? -4.872 -3.966 13.537 1.00 85.12 99 ALA A C 1
ATOM 848 O O . ALA A 1 99 ? -4.909 -3.901 14.758 1.00 85.12 99 ALA A O 1
ATOM 849 N N . HIS A 1 100 ? -4.607 -2.904 12.770 1.00 85.00 100 HIS A N 1
ATOM 850 C CA . HIS A 1 100 ? -4.336 -1.552 13.271 1.00 85.00 100 HIS A CA 1
ATOM 851 C C . HIS A 1 100 ? -5.546 -0.620 13.115 1.00 85.00 100 HIS A C 1
ATOM 853 O O . HIS A 1 100 ? -5.403 0.609 13.094 1.00 85.00 100 HIS A O 1
ATOM 859 N N . GLN A 1 101 ? -6.737 -1.199 12.947 1.00 85.81 101 GLN A N 1
ATOM 860 C CA . GLN A 1 101 ? -7.974 -0.451 12.811 1.00 85.81 101 GLN A CA 1
ATOM 861 C C . GLN A 1 101 ? -8.200 0.418 14.053 1.00 85.81 101 GLN A C 1
ATOM 863 O O . GLN A 1 101 ? -8.097 -0.043 15.187 1.00 85.81 101 GLN A O 1
ATOM 868 N N . LYS A 1 102 ? -8.552 1.683 13.825 1.00 80.38 102 LYS A N 1
ATOM 869 C CA . LYS A 1 102 ? -9.024 2.564 14.884 1.00 80.38 102 LYS A CA 1
ATOM 870 C C . LYS A 1 102 ? -10.398 2.079 15.337 1.00 80.38 102 LYS A C 1
ATOM 872 O O . LYS A 1 102 ? -11.323 2.002 14.525 1.00 80.38 102 LYS A O 1
ATOM 877 N N . GLU A 1 103 ? -10.526 1.762 16.621 1.00 69.31 103 GLU A N 1
ATOM 878 C CA . GLU A 1 103 ? -11.833 1.560 17.238 1.00 69.31 103 GLU A CA 1
ATOM 879 C C . GLU A 1 103 ? -12.560 2.905 17.223 1.00 69.31 103 GLU A C 1
ATOM 881 O O . GLU A 1 103 ? -12.177 3.859 17.899 1.00 69.31 103 GLU A O 1
ATOM 886 N N . VAL A 1 104 ? -13.546 3.015 16.338 1.00 61.34 104 VAL A N 1
ATOM 887 C CA . VAL A 1 104 ? -14.463 4.147 16.304 1.00 61.34 104 VAL A CA 1
ATOM 888 C C . VAL A 1 104 ? -15.669 3.705 17.105 1.00 61.34 104 VAL A C 1
ATOM 890 O O . VAL A 1 104 ? -16.430 2.860 16.633 1.00 61.34 104 VAL A O 1
ATOM 893 N N . ASP A 1 105 ? -15.815 4.238 18.315 1.00 58.44 105 ASP A N 1
ATOM 894 C CA . ASP A 1 105 ? -17.014 4.007 19.106 1.00 58.44 105 ASP A CA 1
ATOM 895 C C . ASP A 1 105 ? -18.202 4.670 18.377 1.00 58.44 105 ASP A C 1
ATOM 897 O O . ASP A 1 105 ? -18.209 5.891 18.178 1.00 58.44 105 ASP A O 1
ATOM 901 N N . PRO A 1 106 ? -19.208 3.898 17.922 1.00 56.12 106 PRO A N 1
ATOM 902 C CA . PRO A 1 106 ? -20.384 4.450 17.257 1.00 56.12 106 PRO A CA 1
ATOM 903 C C . PRO A 1 106 ? -21.229 5.364 18.165 1.00 56.12 106 PRO A C 1
ATOM 905 O O . PRO A 1 106 ? -22.175 5.984 17.668 1.00 56.12 106 PRO A O 1
ATOM 908 N N . PHE A 1 107 ? -20.917 5.456 19.462 1.00 53.47 107 PHE A N 1
ATOM 909 C CA . PHE A 1 107 ? -21.566 6.338 20.433 1.00 53.47 107 PHE A CA 1
ATOM 910 C C . PHE A 1 107 ? -20.783 7.621 20.752 1.00 53.47 107 PHE A C 1
ATOM 912 O O . PHE A 1 107 ? -21.359 8.528 21.345 1.00 53.47 107 PHE A O 1
ATOM 919 N N . ASP A 1 108 ? -19.550 7.789 20.264 1.00 53.94 108 ASP A N 1
ATOM 920 C CA . ASP A 1 108 ? -18.721 8.988 20.512 1.00 53.94 108 ASP A CA 1
ATOM 921 C C . ASP A 1 108 ? -19.172 10.234 19.706 1.00 53.94 108 ASP A C 1
ATOM 923 O O . ASP A 1 108 ? -18.442 11.202 19.521 1.00 53.94 108 ASP A O 1
ATOM 927 N N . PHE A 1 109 ? -20.415 10.240 19.209 1.00 55.56 109 PHE A N 1
A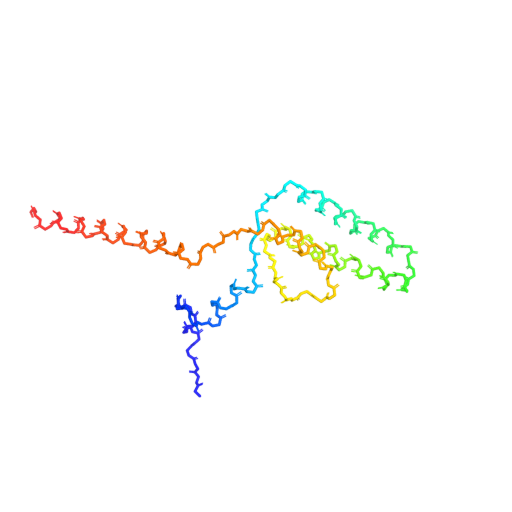TOM 928 C CA . PHE A 1 109 ? -21.054 11.415 18.601 1.00 55.56 109 PHE A CA 1
ATOM 929 C C . PHE A 1 109 ? -21.504 12.455 19.643 1.00 55.56 109 PHE A C 1
ATOM 931 O O . PHE A 1 109 ? -21.785 13.601 19.279 1.00 55.56 109 PHE A O 1
ATOM 938 N N . ASP A 1 110 ? -21.532 12.091 20.930 1.00 53.62 110 ASP A N 1
ATOM 939 C CA . ASP A 1 110 ? -21.905 12.998 22.020 1.00 53.62 110 ASP A CA 1
ATOM 940 C C . ASP A 1 110 ? -20.885 14.124 22.243 1.00 53.62 110 ASP A C 1
ATOM 942 O O . ASP A 1 110 ? -21.250 15.181 22.755 1.00 53.62 110 ASP A O 1
ATOM 946 N N . SER A 1 111 ? -19.631 13.977 21.806 1.00 50.44 111 SER A N 1
ATOM 947 C CA . SER A 1 111 ? -18.597 15.016 21.931 1.00 50.44 111 SER A CA 1
ATOM 948 C C . SER A 1 111 ? -18.795 16.197 20.956 1.00 50.44 111 SER A C 1
ATOM 950 O O . SER A 1 111 ? -18.440 17.332 21.276 1.00 50.44 111 SER A O 1
ATOM 952 N N . ILE A 1 112 ? -19.455 15.985 19.809 1.00 51.28 112 ILE A N 1
ATOM 953 C CA . ILE A 1 112 ? -19.819 17.058 18.858 1.00 51.28 112 ILE A CA 1
ATOM 954 C C . ILE A 1 112 ? -21.126 17.745 19.287 1.00 51.28 112 ILE A C 1
ATOM 956 O O . ILE A 1 112 ? -21.214 18.973 19.260 1.00 51.28 112 ILE A O 1
ATOM 960 N N . ALA A 1 113 ? -22.111 16.977 19.764 1.00 53.50 113 ALA A N 1
ATOM 961 C CA . ALA A 1 113 ? -23.360 17.529 20.297 1.00 53.50 113 ALA A CA 1
ATOM 962 C C . ALA A 1 113 ? -23.138 18.316 21.604 1.00 53.50 113 ALA A C 1
ATOM 964 O O . ALA A 1 113 ? -23.778 19.339 21.848 1.00 53.50 113 ALA A O 1
ATOM 965 N N . SER A 1 114 ? -22.198 17.887 22.450 1.00 51.34 114 SER A N 1
ATOM 966 C CA . SER A 1 114 ? -21.837 18.629 23.664 1.00 51.34 114 SER A CA 1
ATOM 967 C C . SER A 1 114 ? -21.087 19.931 23.367 1.00 51.34 114 SER A C 1
ATOM 969 O O . SER A 1 114 ? -21.323 20.916 24.065 1.00 51.34 114 SER A O 1
ATOM 971 N N . LEU A 1 115 ? -20.278 20.008 22.302 1.00 53.19 115 LEU A N 1
ATOM 972 C CA . LEU A 1 115 ? -19.689 21.276 21.843 1.00 53.19 115 LEU A CA 1
ATOM 973 C C . LEU A 1 115 ? -20.760 22.280 21.380 1.00 53.19 115 LEU A C 1
ATOM 975 O O . LEU A 1 115 ? -20.687 23.459 21.734 1.00 53.19 115 LEU A O 1
ATOM 979 N N . GLU A 1 116 ? -21.785 21.820 20.660 1.00 54.94 116 GLU A N 1
ATOM 980 C CA . GLU A 1 116 ? -22.922 22.653 20.239 1.00 54.94 116 GLU A CA 1
ATOM 981 C C . GLU A 1 116 ? -23.732 23.166 21.445 1.00 54.94 116 GLU A C 1
ATOM 983 O O . GLU A 1 116 ? -24.008 24.365 21.561 1.00 54.94 116 GLU A O 1
ATOM 988 N N . ASN A 1 117 ? -24.010 22.295 22.419 1.00 55.88 117 ASN A N 1
ATOM 989 C CA . ASN A 1 117 ? -24.710 22.659 23.654 1.00 55.88 117 ASN A CA 1
ATOM 990 C C . ASN A 1 117 ? -23.915 23.642 24.535 1.00 55.88 117 ASN A C 1
ATOM 992 O O . ASN A 1 117 ? -24.502 24.513 25.183 1.00 55.88 117 ASN A O 1
ATOM 996 N N . VAL A 1 118 ? -22.580 23.554 24.549 1.00 56.75 118 VAL A N 1
ATOM 997 C CA . VAL A 1 118 ? -21.712 24.497 25.277 1.00 56.75 118 VAL A CA 1
ATOM 998 C C . VAL A 1 118 ? -21.697 25.879 24.613 1.00 56.75 118 VAL A C 1
ATOM 1000 O O . VAL A 1 118 ? -21.665 26.892 25.314 1.00 56.75 118 VAL A O 1
ATOM 1003 N N . HIS A 1 119 ? -21.760 25.959 23.282 1.00 53.88 119 HIS A N 1
ATOM 1004 C CA . HIS A 1 119 ? -21.884 27.238 22.575 1.00 53.88 119 HIS A CA 1
ATOM 1005 C C . HIS A 1 119 ? -23.255 27.891 22.791 1.00 53.88 119 HIS A C 1
ATOM 1007 O O . HIS A 1 119 ? -23.325 29.096 23.053 1.00 53.88 119 HIS A O 1
ATOM 1013 N N . LEU A 1 120 ? -24.331 27.101 22.768 1.00 55.84 120 LEU A N 1
ATOM 1014 C CA . LEU A 1 120 ? -25.682 27.577 23.062 1.00 55.84 120 LEU A CA 1
ATOM 1015 C C . LEU A 1 120 ? -25.804 28.063 24.514 1.00 55.84 120 LEU A C 1
ATOM 1017 O O . LEU A 1 120 ? -26.315 29.160 24.744 1.00 55.84 120 LEU A O 1
ATOM 1021 N N . SER A 1 121 ? -25.267 27.332 25.498 1.00 55.94 121 SER A N 1
ATOM 1022 C CA . SER A 1 121 ? -25.342 27.748 26.910 1.00 55.94 121 SER A CA 1
ATOM 1023 C C . SER A 1 121 ? -24.591 29.057 27.188 1.00 55.94 121 SER A C 1
ATOM 1025 O O . SER A 1 121 ? -25.083 29.900 27.944 1.00 55.94 121 SER A O 1
ATOM 1027 N N . LYS A 1 122 ? -23.451 29.289 26.521 1.00 53.56 122 LYS A N 1
ATOM 1028 C CA . LYS A 1 122 ? -22.701 30.553 26.609 1.00 53.56 122 LYS A CA 1
ATOM 1029 C C . LYS A 1 122 ? -23.470 31.730 25.997 1.00 53.56 122 LYS A C 1
ATOM 1031 O O . LYS A 1 122 ? -23.487 32.805 26.598 1.00 53.56 122 LYS A O 1
ATOM 1036 N N . GLY A 1 123 ? -24.164 31.521 24.876 1.00 54.62 123 GLY A N 1
ATOM 1037 C CA . GLY A 1 123 ? -25.036 32.532 24.264 1.00 54.62 123 GLY A CA 1
ATOM 1038 C C . GLY A 1 123 ? -26.231 32.912 25.150 1.00 54.62 123 GLY A C 1
ATOM 1039 O O . GLY A 1 123 ? -26.519 34.096 25.340 1.00 54.62 123 GLY A O 1
ATOM 1040 N N . PHE A 1 124 ? -26.874 31.928 25.787 1.00 54.72 124 PHE A N 1
ATOM 1041 C CA . PHE A 1 124 ? -27.969 32.170 26.736 1.00 54.72 124 PHE A CA 1
ATOM 1042 C C . PHE A 1 124 ? -27.503 32.870 28.024 1.00 54.72 124 PHE A C 1
ATOM 1044 O O . PHE A 1 124 ? -28.216 33.729 28.551 1.00 54.72 124 PHE A O 1
ATOM 1051 N N . ALA A 1 125 ? -26.302 32.560 28.523 1.00 52.91 125 ALA A N 1
ATOM 1052 C CA . ALA A 1 125 ? -25.733 33.224 29.696 1.00 52.91 125 ALA A CA 1
ATOM 1053 C C . ALA A 1 125 ? -25.419 34.712 29.436 1.00 52.91 125 ALA A C 1
ATOM 1055 O O . ALA A 1 125 ? -25.711 35.553 30.289 1.00 52.91 125 ALA A O 1
ATOM 1056 N N . GLN A 1 126 ? -24.902 35.056 28.250 1.00 52.41 126 GLN A N 1
ATOM 1057 C CA . GLN A 1 126 ? -24.658 36.450 27.855 1.00 52.41 126 GLN A CA 1
ATOM 1058 C C . GLN A 1 126 ? -25.959 37.238 27.645 1.00 52.41 126 GLN A C 1
ATOM 1060 O O . GLN A 1 126 ? -26.067 38.375 28.106 1.00 52.41 126 GLN A O 1
ATOM 1065 N N . HIS A 1 127 ? -26.985 36.626 27.045 1.00 48.94 127 HIS A N 1
ATOM 1066 C CA . HIS A 1 127 ? -28.288 37.272 26.855 1.00 48.94 127 HIS A CA 1
ATOM 1067 C C . HIS A 1 127 ? -28.997 37.577 28.189 1.00 48.94 127 HIS A C 1
ATOM 1069 O O . HIS A 1 127 ? -29.649 38.610 28.340 1.00 48.94 127 HIS A O 1
ATOM 1075 N N . LYS A 1 128 ? -28.842 36.712 29.203 1.00 50.78 128 LYS A N 1
ATOM 1076 C CA . LYS A 1 128 ? -29.457 36.900 30.531 1.00 50.78 128 LYS A CA 1
ATOM 1077 C C . LYS A 1 128 ? -28.771 37.983 31.376 1.00 50.78 128 LYS A C 1
ATOM 1079 O O . LYS A 1 128 ? -29.398 38.523 32.287 1.00 50.78 128 LYS A O 1
ATOM 1084 N N . TYR A 1 129 ? -27.505 38.297 31.093 1.00 48.75 129 TYR A N 1
ATOM 1085 C CA . TYR A 1 129 ? -26.762 39.361 31.777 1.00 48.75 129 TYR A CA 1
ATOM 1086 C C . TYR A 1 129 ? -27.065 40.754 31.209 1.00 48.75 129 TYR A C 1
ATOM 1088 O O . TYR A 1 129 ? -27.073 41.724 31.963 1.00 48.75 129 TYR A O 1
ATOM 1096 N N . ASN A 1 130 ? -27.376 40.854 29.913 1.00 51.47 130 ASN A N 1
ATOM 1097 C CA . ASN A 1 130 ? -27.667 42.136 29.260 1.00 51.47 130 ASN A CA 1
ATOM 1098 C C . ASN A 1 130 ? -29.060 42.703 29.582 1.00 51.47 130 ASN A C 1
ATOM 1100 O O . ASN A 1 130 ? -29.278 43.895 29.435 1.00 51.47 130 ASN A O 1
ATOM 1104 N N . HIS A 1 131 ? -29.987 41.873 30.068 1.00 51.88 131 HIS A N 1
ATOM 1105 C CA . HIS A 1 131 ? -31.327 42.302 30.497 1.00 51.88 131 HIS A CA 1
ATOM 1106 C C . HIS A 1 131 ? -31.414 42.737 31.972 1.00 51.88 131 HIS A C 1
ATOM 1108 O O . HIS A 1 131 ? -32.503 43.035 32.456 1.00 51.88 131 HIS A O 1
ATOM 1114 N N . ARG A 1 132 ? -30.295 42.724 32.711 1.00 51.19 132 ARG A N 1
ATOM 1115 C CA . ARG A 1 132 ? -30.238 43.062 34.145 1.00 51.19 132 ARG A CA 1
ATOM 1116 C C . ARG A 1 132 ? -29.475 44.357 34.457 1.00 51.19 132 ARG A C 1
ATOM 1118 O O . ARG A 1 132 ? -29.049 44.541 35.595 1.00 51.19 132 ARG A O 1
ATOM 1125 N N . LYS A 1 133 ? -29.307 45.235 33.469 1.00 41.66 133 LYS A N 1
ATOM 1126 C CA . LYS A 1 133 ? -28.809 46.603 33.648 1.00 41.66 133 LYS A CA 1
ATOM 1127 C C . LYS A 1 133 ? -29.843 47.604 33.169 1.00 41.66 133 LYS A C 1
ATOM 1129 O O . LYS A 1 133 ? -30.498 47.294 32.152 1.00 41.66 133 LYS A O 1
#

Sequence (133 aa):
MREFKYQNESGSKKGNWFFNRFDYFEFYGFEGMATMQFHSVIMCIAYMLVLAYADIWLVLLLLWPLYVAVVTLFLLQQKRCKYRGYFLFPKRIIQSLKAHQKEVDPFDFDSIASLENVHLSKGFAQHKYNHRK

Radius of gyration: 23.87 Å; chains: 1; bounding box: 55×57×59 Å

Secondary structure (DSSP, 8-state):
----TTTTTS--TTSHHHHHHHTEEEB---TTHHHHHHHHHHHHHHHHHHHTT--HHHHHHHHHHHHHHHHHHHHHHHTEEESS--SS--HHHHHHHHHTB----TTTTHHHHHHHHHHHHHHHHHHHHHTT-

Organism: NCBI:txid718192

pLDDT: mean 72.48, std 16.97, range [41.66, 93.25]